Protein AF-0000000084991531 (afdb_homodimer)

Secondary structure (DSSP, 8-state):
-EEEEEEE--HHHHHHHHHHHHTTSEEEETTEEEEE--HHHHHHHHHHHHHHS-TTT-EEEEEEES-GGGEEEEEEE---SS-----/-EEEEEEE--HHHHHHHHHHHHTTSEEEETTEEEEE--HHHHHHHHHHHHHHS-TTT-EEEEEEES-GGGEEEEEEE---SS-----

Organism: Ammonifex degensii (strain DSM 10501 / KC4) (NCBI:txid429009)

pLDDT: mean 91.57, std 14.1, range [33.94, 98.69]

Radius of gyration: 15.72 Å; Cα contacts (8 Å, |Δi|>4): 322; chains: 2; bounding box: 42×42×35 Å

Structure (mmCIF, N/CA/C/O backbone):
data_AF-0000000084991531-model_v1
#
loop_
_entity.id
_entity.type
_entity.pdbx_description
1 polymer 'CRISPR-associated endoribonuclease Cas2'
#
loop_
_atom_site.group_PDB
_atom_site.id
_atom_site.type_symbol
_atom_site.label_atom_id
_atom_site.label_alt_id
_atom_site.label_comp_id
_atom_site.label_asym_id
_atom_site.label_entity_id
_atom_site.label_seq_id
_atom_site.pdbx_PDB_ins_code
_atom_site.Cartn_x
_atom_site.Cartn_y
_atom_site.Cartn_z
_atom_site.occupancy
_atom_site.B_iso_or_equiv
_atom_site.au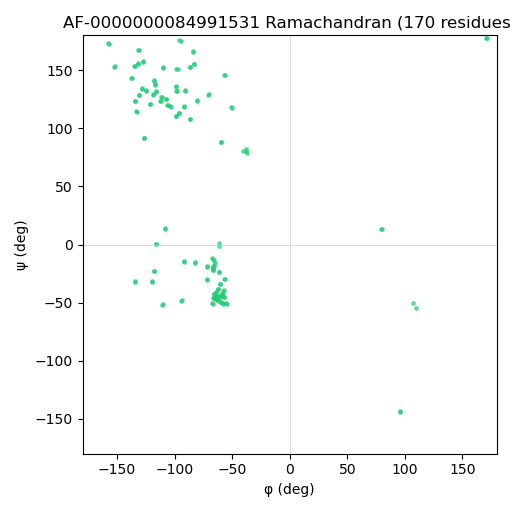th_seq_id
_atom_site.auth_comp_id
_atom_site.auth_asym_id
_atom_site.auth_atom_id
_atom_site.pdbx_PDB_model_num
ATOM 1 N N . MET A 1 1 ? -5.727 15.961 -6.992 1 90.5 1 MET A N 1
ATOM 2 C CA . MET A 1 1 ? -4.918 14.773 -7.246 1 90.5 1 MET A CA 1
ATOM 3 C C . MET A 1 1 ? -5.262 13.656 -6.258 1 90.5 1 MET A C 1
ATOM 5 O O . MET A 1 1 ? -5.598 13.93 -5.105 1 90.5 1 MET A O 1
ATOM 9 N N . TYR A 1 2 ? -5.273 12.477 -6.754 1 93.81 2 TYR A N 1
ATOM 10 C CA . TYR A 1 2 ? -5.531 11.336 -5.883 1 93.81 2 TYR A CA 1
ATOM 11 C C . TYR A 1 2 ? -4.227 10.656 -5.473 1 93.81 2 TYR A C 1
ATOM 13 O O . TYR A 1 2 ? -3.357 10.414 -6.312 1 93.81 2 TYR A O 1
ATOM 21 N N . VAL A 1 3 ? -4.145 10.414 -4.105 1 96.75 3 VAL A N 1
ATOM 22 C CA . VAL A 1 3 ? -2.883 9.914 -3.572 1 96.75 3 VAL A CA 1
ATOM 23 C C . VAL A 1 3 ? -3.129 8.617 -2.801 1 96.75 3 VAL A C 1
ATOM 25 O O . VAL A 1 3 ? -4.094 8.508 -2.041 1 96.75 3 VAL A O 1
ATOM 28 N N . ILE A 1 4 ? -2.326 7.633 -3.084 1 97.06 4 ILE A N 1
ATOM 29 C CA . ILE A 1 4 ? -2.18 6.449 -2.242 1 97.06 4 ILE A CA 1
ATOM 30 C C . ILE A 1 4 ? -0.876 6.539 -1.451 1 97.06 4 ILE A C 1
ATOM 32 O O . ILE A 1 4 ? 0.203 6.656 -2.035 1 97.06 4 ILE A O 1
ATOM 36 N N . LEU A 1 5 ? -0.985 6.559 -0.159 1 98.5 5 LEU A N 1
ATOM 37 C CA . LEU A 1 5 ? 0.17 6.598 0.731 1 98.5 5 LEU A CA 1
ATOM 38 C C . LEU A 1 5 ? 0.383 5.242 1.398 1 98.5 5 LEU A C 1
ATOM 40 O O . LEU A 1 5 ? -0.52 4.719 2.057 1 98.5 5 LEU A O 1
ATOM 44 N N . VAL A 1 6 ? 1.569 4.672 1.148 1 98.38 6 VAL A N 1
ATOM 45 C CA . VAL A 1 6 ? 1.96 3.451 1.848 1 98.38 6 VAL A CA 1
ATOM 46 C C . VAL A 1 6 ? 3.213 3.711 2.682 1 98.38 6 VAL A C 1
ATOM 48 O O . VAL A 1 6 ? 4.109 4.445 2.254 1 98.38 6 VAL A O 1
ATOM 51 N N . TYR A 1 7 ? 3.264 3.127 3.855 1 98.31 7 TYR A N 1
ATOM 52 C CA . TYR A 1 7 ? 4.438 3.41 4.676 1 98.31 7 TYR A CA 1
ATOM 53 C C . TYR A 1 7 ? 4.957 2.143 5.344 1 98.31 7 TYR A C 1
ATOM 55 O O . TYR A 1 7 ? 4.176 1.253 5.691 1 98.31 7 TYR A O 1
ATOM 63 N N . ASP A 1 8 ? 6.242 2.049 5.441 1 97.69 8 ASP A N 1
ATOM 64 C CA . ASP A 1 8 ? 7.031 1.035 6.137 1 97.69 8 ASP A CA 1
ATOM 65 C C . ASP A 1 8 ? 8.008 1.679 7.113 1 97.69 8 ASP A C 1
ATOM 67 O O . ASP A 1 8 ? 9.141 2.008 6.742 1 97.69 8 ASP A O 1
ATOM 71 N N . VAL A 1 9 ? 7.5 1.81 8.344 1 97.88 9 VAL A N 1
ATOM 72 C CA . VAL A 1 9 ? 8.273 2.557 9.328 1 97.88 9 VAL A CA 1
ATOM 73 C C . VAL A 1 9 ? 8.445 1.725 10.594 1 97.88 9 VAL A C 1
ATOM 75 O O . VAL A 1 9 ? 7.688 0.777 10.828 1 97.88 9 VAL A O 1
ATOM 78 N N . ASN A 1 10 ? 9.461 2.037 11.383 1 97.19 10 ASN A N 1
ATOM 79 C CA . ASN A 1 10 ? 9.656 1.368 12.664 1 97.19 10 ASN A CA 1
ATOM 80 C C . ASN A 1 10 ? 8.43 1.507 13.562 1 97.19 10 ASN A C 1
ATOM 82 O O . ASN A 1 10 ? 7.809 2.568 13.609 1 97.19 10 ASN A O 1
ATOM 86 N N . VAL A 1 11 ? 8.195 0.49 14.312 1 96.38 11 VAL A N 1
ATOM 87 C CA . VAL A 1 11 ? 7 0.418 15.148 1 96.38 11 VAL A CA 1
ATOM 88 C C . VAL A 1 11 ? 6.949 1.627 16.078 1 96.38 11 VAL A C 1
ATOM 90 O O . VAL A 1 11 ? 5.871 2.139 16.391 1 96.38 11 VAL A O 1
ATOM 93 N N . ALA A 1 12 ? 8.055 2.135 16.438 1 97.5 12 ALA A N 1
ATOM 94 C CA . ALA A 1 12 ? 8.148 3.248 17.391 1 97.5 12 ALA A CA 1
ATOM 95 C C . ALA A 1 12 ? 7.551 4.52 16.781 1 97.5 12 ALA A C 1
ATOM 97 O O . ALA A 1 12 ? 7.191 5.449 17.516 1 97.5 12 ALA A O 1
ATOM 98 N N . ARG A 1 13 ? 7.434 4.598 15.461 1 98.19 13 ARG A N 1
ATOM 99 C CA . ARG A 1 13 ? 7.012 5.828 14.797 1 98.19 13 ARG A CA 1
ATOM 100 C C . ARG A 1 13 ? 5.68 5.637 14.086 1 98.19 13 ARG A C 1
ATOM 102 O O . ARG A 1 13 ? 5.129 6.586 13.523 1 98.19 13 ARG A O 1
ATOM 109 N N . VAL A 1 14 ? 5.094 4.457 14.156 1 97.44 14 VAL A N 1
ATOM 110 C CA . VAL A 1 14 ? 3.871 4.125 13.438 1 97.44 14 VAL A CA 1
ATOM 111 C C . VAL A 1 14 ? 2.742 5.055 13.875 1 97.44 14 VAL A C 1
ATOM 113 O O . VAL A 1 14 ? 2.057 5.648 13.047 1 97.44 14 VAL A O 1
ATOM 116 N N . ALA A 1 15 ? 2.621 5.148 15.195 1 97.25 15 ALA A N 1
ATOM 117 C CA . ALA A 1 15 ? 1.513 5.934 15.727 1 97.25 15 ALA A CA 1
ATOM 118 C C . ALA A 1 15 ? 1.592 7.383 15.258 1 97.25 15 ALA A C 1
ATOM 120 O O . ALA A 1 15 ? 0.58 7.973 14.875 1 97.25 15 ALA A O 1
ATOM 121 N N . LYS A 1 16 ? 2.693 7.949 15.289 1 97.94 16 LYS A N 1
ATOM 122 C CA . LYS A 1 16 ? 2.896 9.336 14.883 1 97.94 16 LYS A CA 1
ATOM 123 C C . LYS A 1 16 ? 2.639 9.516 13.391 1 97.94 16 LYS A C 1
ATOM 125 O O . LYS A 1 16 ? 1.985 10.477 12.977 1 97.94 16 LYS A O 1
ATOM 130 N N . VAL A 1 17 ? 3.154 8.633 12.578 1 98.38 17 VAL A N 1
ATOM 131 C CA . VAL A 1 17 ? 2.967 8.688 11.133 1 98.38 17 VAL A CA 1
ATOM 132 C C . VAL A 1 17 ? 1.479 8.578 10.805 1 98.38 17 VAL A C 1
ATOM 134 O O . VAL A 1 17 ? 0.96 9.352 9.992 1 98.38 17 VAL A O 1
ATOM 137 N N . LEU A 1 18 ? 0.832 7.664 11.469 1 97.44 18 LEU A N 1
ATOM 138 C CA . LEU A 1 18 ? -0.594 7.469 11.227 1 97.44 18 LEU A CA 1
ATOM 139 C C . LEU A 1 18 ? -1.388 8.711 11.625 1 97.44 18 LEU A C 1
ATOM 141 O O . LEU A 1 18 ? -2.277 9.141 10.891 1 97.44 18 LEU A O 1
ATOM 145 N N . LYS A 1 19 ? -1.046 9.234 12.75 1 97.75 19 LYS A N 1
ATOM 146 C CA . LYS A 1 19 ? -1.722 10.438 13.227 1 97.75 19 LYS A CA 1
ATOM 147 C C . LYS A 1 19 ? -1.601 11.57 12.211 1 97.75 19 LYS A C 1
ATOM 149 O O . LYS A 1 19 ? -2.586 12.242 11.906 1 97.75 19 LYS A O 1
ATOM 154 N N . ILE A 1 20 ? -0.496 11.789 11.688 1 98.56 20 ILE A N 1
ATOM 155 C CA . ILE A 1 20 ? -0.252 12.852 10.719 1 98.56 20 ILE A CA 1
ATOM 156 C C . ILE A 1 20 ? -0.991 12.539 9.414 1 98.56 20 ILE A C 1
ATOM 158 O O . ILE A 1 20 ? -1.699 13.391 8.875 1 98.56 20 ILE A O 1
ATOM 162 N N . ALA A 1 21 ? -0.817 11.367 8.906 1 98.19 21 ALA A N 1
ATOM 163 C CA . ALA A 1 21 ? -1.384 10.984 7.613 1 98.19 21 ALA A CA 1
ATOM 164 C C . ALA A 1 21 ? -2.906 11.07 7.637 1 98.19 21 ALA A C 1
ATOM 166 O O . ALA A 1 21 ? -3.529 11.453 6.641 1 98.19 21 ALA A O 1
ATOM 167 N N . ARG A 1 22 ? -3.484 10.773 8.758 1 97 22 ARG A N 1
ATOM 168 C CA . ARG A 1 22 ? -4.938 10.727 8.883 1 97 22 ARG A CA 1
ATOM 169 C C . ARG A 1 22 ? -5.539 12.125 8.836 1 97 22 ARG A C 1
ATOM 171 O O . ARG A 1 22 ? -6.738 12.289 8.594 1 97 22 ARG A O 1
ATOM 178 N N . LYS A 1 23 ? -4.754 13.07 9.055 1 97.62 23 LYS A N 1
ATOM 179 C CA . LYS A 1 23 ? -5.219 14.445 8.891 1 97.62 23 LYS A CA 1
ATOM 180 C C . LYS A 1 23 ? -5.52 14.758 7.43 1 97.62 23 LYS A C 1
ATOM 182 O O . LYS A 1 23 ? -6.277 15.68 7.129 1 97.62 23 LYS A O 1
ATOM 187 N N . TYR A 1 24 ? -4.953 14.031 6.543 1 98 24 TYR A N 1
ATOM 188 C CA . TYR A 1 24 ? -4.969 14.398 5.129 1 98 24 TYR A CA 1
ATOM 189 C C . TYR A 1 24 ? -5.656 13.328 4.297 1 98 24 T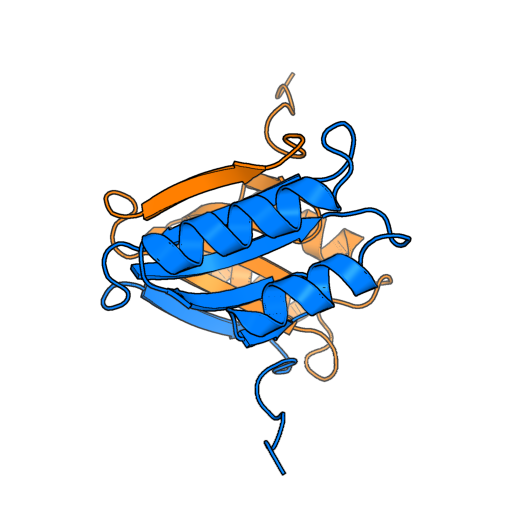YR A C 1
ATOM 191 O O . TYR A 1 24 ? -6.227 13.617 3.242 1 98 24 TYR A O 1
ATOM 199 N N . LEU A 1 25 ? -5.531 12.102 4.727 1 97.56 25 LEU A N 1
ATOM 200 C CA . LEU A 1 25 ? -5.969 10.961 3.938 1 97.56 25 LEU A CA 1
ATOM 201 C C . LEU A 1 25 ? -6.832 10.023 4.773 1 97.56 25 LEU A C 1
ATOM 203 O O . LEU A 1 25 ? -6.875 10.133 6 1 97.56 25 LEU A O 1
ATOM 207 N N . HIS A 1 26 ? -7.469 9.125 4.113 1 96.62 26 HIS A N 1
ATOM 208 C CA . HIS A 1 26 ? -8.32 8.148 4.777 1 96.62 26 HIS A CA 1
ATOM 209 C C . HIS A 1 26 ? -7.598 6.816 4.957 1 96.62 26 HIS A C 1
ATOM 211 O O . HIS A 1 26 ? -6.941 6.336 4.031 1 96.62 26 HIS A O 1
ATOM 217 N N . TRP A 1 27 ? -7.781 6.324 6.125 1 96.12 27 TRP A N 1
ATOM 218 C CA . TRP A 1 27 ? -7.195 5.027 6.453 1 96.12 27 TRP A CA 1
ATOM 219 C C . TRP A 1 27 ? -7.914 3.906 5.711 1 96.12 27 TRP A C 1
ATOM 221 O O . TRP A 1 27 ? -9.148 3.854 5.695 1 96.12 27 TRP A O 1
ATOM 231 N N . VAL A 1 28 ? -7.227 3.037 5.023 1 94.94 28 VAL A N 1
ATOM 232 C CA . VAL A 1 28 ? -7.781 1.938 4.242 1 94.94 28 VAL A CA 1
ATOM 233 C C . VAL A 1 28 ? -7.445 0.607 4.914 1 94.94 28 VAL A C 1
ATOM 235 O O . VAL A 1 28 ? -8.32 -0.246 5.086 1 94.94 28 VAL A O 1
ATOM 238 N N . GLN A 1 29 ? -6.176 0.368 5.238 1 95.75 29 GLN A N 1
ATOM 239 C CA . GLN A 1 29 ? -5.66 -0.791 5.957 1 95.75 29 GLN A CA 1
ATOM 240 C C . GLN A 1 29 ? -4.312 -0.479 6.609 1 95.75 29 GLN A C 1
ATOM 242 O O . GLN A 1 29 ? -3.793 0.629 6.469 1 95.75 29 GLN A O 1
ATOM 247 N N . ASN A 1 30 ? -3.811 -1.382 7.383 1 93 30 ASN A N 1
ATOM 248 C CA . ASN A 1 30 ? -2.549 -1.106 8.062 1 93 30 ASN A CA 1
ATOM 249 C C . ASN A 1 30 ? -1.479 -0.626 7.082 1 93 30 ASN A C 1
ATOM 251 O O . ASN A 1 30 ? -1.202 -1.292 6.086 1 93 30 ASN A O 1
ATOM 255 N N . SER A 1 31 ? -0.997 0.58 7.273 1 95.56 31 SER A N 1
ATOM 256 C CA . SER A 1 31 ? 0.116 1.225 6.582 1 95.56 31 SER A CA 1
ATOM 257 C C . SER A 1 31 ? -0.315 1.766 5.223 1 95.56 31 SER A C 1
ATOM 259 O O . SER A 1 31 ? 0.522 2.004 4.352 1 95.56 31 SER A O 1
ATOM 261 N N . VAL A 1 32 ? -1.595 1.824 4.996 1 97.69 32 VAL A N 1
ATOM 262 C CA . VAL A 1 32 ? -2.08 2.324 3.713 1 97.69 32 VAL A CA 1
ATOM 263 C C . VAL A 1 32 ? -3.158 3.379 3.945 1 97.69 32 VAL A C 1
ATOM 265 O O . VAL A 1 32 ? -4.133 3.135 4.66 1 97.69 32 VAL A O 1
ATOM 268 N N . LEU A 1 33 ? -3.037 4.547 3.338 1 97.94 33 LEU A N 1
ATOM 269 C CA . LEU A 1 33 ? -4.039 5.605 3.314 1 97.94 33 LEU A CA 1
ATOM 270 C C . LEU A 1 33 ? -4.258 6.121 1.896 1 97.94 33 LEU A C 1
ATOM 272 O O . LEU A 1 33 ? -3.383 5.973 1.038 1 97.94 33 LEU A O 1
ATOM 276 N N . GLU A 1 34 ? -5.406 6.664 1.679 1 97 34 GLU A N 1
ATOM 277 C CA . GLU A 1 34 ? -5.648 7.215 0.349 1 97 34 GLU A CA 1
ATOM 278 C C . GLU A 1 34 ? -6.652 8.367 0.402 1 97 34 GLU A C 1
ATOM 280 O O . GLU A 1 34 ? -7.418 8.484 1.363 1 97 34 GLU A O 1
ATOM 285 N N . GLY A 1 35 ? -6.531 9.25 -0.577 1 95.38 35 GLY A N 1
ATOM 286 C CA . GLY A 1 35 ? -7.496 10.336 -0.651 1 95.38 35 GLY A CA 1
ATOM 287 C C . GLY A 1 35 ? -7.121 11.398 -1.666 1 95.38 35 GLY A C 1
ATOM 288 O O . GLY A 1 35 ? -6.121 11.266 -2.371 1 95.38 35 GLY A O 1
ATOM 289 N N . GLU A 1 36 ? -7.988 12.352 -1.776 1 95.25 36 GLU A N 1
ATOM 290 C CA . GLU A 1 36 ? -7.777 13.492 -2.66 1 95.25 36 GLU A CA 1
ATOM 291 C C . GLU A 1 36 ? -7.078 14.633 -1.928 1 95.25 36 GLU A C 1
ATOM 293 O O . GLU A 1 36 ? -7.449 14.977 -0.805 1 95.25 36 GLU A O 1
ATOM 298 N N . LEU A 1 37 ? -6.07 15.141 -2.568 1 96.12 37 LEU A N 1
ATOM 299 C CA . LEU A 1 37 ? -5.324 16.266 -2.02 1 96.12 37 LEU A CA 1
ATOM 300 C C . LEU A 1 37 ? -5.074 17.328 -3.09 1 96.12 37 LEU A C 1
ATOM 302 O O . LEU A 1 37 ? -5.012 17.016 -4.277 1 96.12 37 LEU A O 1
ATOM 306 N N . THR A 1 38 ? -4.922 18.547 -2.621 1 96.31 38 THR A N 1
ATOM 307 C CA . THR A 1 38 ? -4.336 19.578 -3.473 1 96.31 38 THR A CA 1
ATOM 308 C C . THR A 1 38 ? -2.812 19.516 -3.434 1 96.31 38 THR A C 1
ATOM 310 O O . THR A 1 38 ? -2.238 18.828 -2.586 1 96.31 38 THR A O 1
ATOM 313 N N . GLU A 1 39 ? -2.182 20.203 -4.387 1 95.56 39 GLU A N 1
ATOM 314 C CA . GLU A 1 39 ? -0.724 20.266 -4.371 1 95.56 39 GLU A CA 1
ATOM 315 C C . GLU A 1 39 ? -0.208 20.844 -3.061 1 95.56 39 GLU A C 1
ATOM 317 O O . GLU A 1 39 ? 0.785 20.375 -2.508 1 95.56 39 GLU A O 1
ATOM 322 N N . ALA A 1 40 ? -0.868 21.812 -2.568 1 97.44 40 ALA A N 1
ATOM 323 C CA . ALA A 1 40 ? -0.462 22.484 -1.338 1 97.44 40 ALA A CA 1
ATOM 324 C C . ALA A 1 40 ? -0.552 21.547 -0.14 1 97.44 40 ALA A C 1
ATOM 326 O O . ALA A 1 40 ? 0.393 21.438 0.645 1 97.44 40 ALA A O 1
ATOM 327 N N . THR A 1 41 ? -1.616 20.828 -0.005 1 97.69 41 THR A N 1
ATOM 328 C CA . THR A 1 41 ? -1.795 19.938 1.13 1 97.69 41 THR A CA 1
ATOM 329 C C . THR A 1 41 ? -0.875 18.719 1.01 1 97.69 41 THR A C 1
ATOM 331 O O . THR A 1 41 ? -0.412 18.188 2.018 1 97.69 41 THR A O 1
ATOM 334 N N . PHE A 1 42 ? -0.608 18.375 -0.197 1 97.75 42 PHE A N 1
ATOM 335 C CA . PHE A 1 42 ? 0.325 17.281 -0.425 1 97.75 42 PHE A CA 1
ATOM 336 C C . PHE A 1 42 ? 1.726 17.656 0.047 1 97.75 42 PHE A C 1
ATOM 338 O O . PHE A 1 42 ? 2.391 16.875 0.719 1 97.75 42 PHE A O 1
ATOM 345 N N . ARG A 1 43 ? 2.094 18.844 -0.253 1 97.75 43 ARG A N 1
ATOM 346 C CA . ARG A 1 43 ? 3.395 19.328 0.194 1 97.75 43 ARG A CA 1
ATOM 347 C C . ARG A 1 43 ? 3.461 19.391 1.717 1 97.75 43 ARG A C 1
ATOM 349 O O . ARG A 1 43 ? 4.477 19.031 2.314 1 97.75 43 ARG A O 1
ATOM 356 N N . LYS A 1 44 ? 2.461 19.812 2.303 1 98.44 44 LYS A N 1
ATOM 357 C CA . LYS A 1 44 ? 2.395 19.891 3.758 1 98.44 44 LYS A CA 1
ATOM 358 C C . LYS A 1 44 ? 2.494 18.516 4.398 1 98.44 44 LYS A C 1
ATOM 360 O O . LYS A 1 44 ? 3.234 18.328 5.367 1 98.44 44 LYS A O 1
ATOM 365 N N . LEU A 1 45 ? 1.734 17.594 3.865 1 98.62 45 LEU A N 1
ATOM 366 C CA . LEU A 1 45 ? 1.784 16.219 4.336 1 98.62 45 LEU A CA 1
ATOM 367 C C . LEU A 1 45 ? 3.209 15.672 4.277 1 98.62 45 LEU A C 1
ATOM 369 O O . LEU A 1 45 ? 3.717 15.148 5.27 1 98.62 45 LEU A O 1
ATOM 373 N N . LYS A 1 46 ? 3.822 15.836 3.141 1 98.31 46 LYS A N 1
ATOM 374 C CA . LYS A 1 46 ? 5.188 15.352 2.969 1 98.31 46 LYS A CA 1
ATOM 375 C C . LYS A 1 46 ? 6.129 16 3.982 1 98.31 46 LYS A C 1
ATOM 377 O O . LYS A 1 46 ? 6.988 15.32 4.559 1 98.31 46 LYS A O 1
ATOM 382 N N . HIS A 1 47 ? 5.926 17.266 4.152 1 98.38 47 HIS A N 1
ATOM 383 C CA . HIS A 1 47 ? 6.762 18.016 5.09 1 98.38 47 HIS A CA 1
ATOM 384 C C . HIS A 1 47 ? 6.582 17.5 6.516 1 98.38 47 HIS A C 1
ATOM 386 O O . HIS A 1 47 ? 7.566 17.234 7.207 1 98.38 47 HIS A O 1
ATOM 392 N N . GLU A 1 48 ? 5.434 17.344 6.906 1 98.62 48 GLU A N 1
ATOM 393 C CA . GLU A 1 48 ? 5.148 16.875 8.266 1 98.62 48 GLU A CA 1
ATOM 394 C C . GLU A 1 48 ? 5.684 15.461 8.484 1 98.62 48 GLU A C 1
ATOM 396 O O . GLU A 1 48 ? 6.293 15.18 9.523 1 98.62 48 GLU A O 1
ATOM 401 N N . LEU A 1 49 ? 5.461 14.578 7.551 1 98.69 49 LEU A N 1
ATOM 402 C CA . LEU A 1 49 ? 5.973 13.211 7.668 1 98.69 49 LEU A CA 1
ATOM 403 C C . LEU A 1 49 ? 7.496 13.211 7.711 1 98.69 49 LEU A C 1
ATOM 405 O O . LEU A 1 49 ? 8.102 12.422 8.445 1 98.69 49 LEU A O 1
ATOM 409 N N . GLY A 1 50 ? 8.07 14.07 6.949 1 98.06 50 GLY A N 1
ATOM 410 C CA . GLY A 1 50 ? 9.523 14.172 6.902 1 98.06 50 GLY A CA 1
ATOM 411 C C . GLY A 1 50 ? 10.133 14.539 8.242 1 98.06 50 GLY A C 1
ATOM 412 O O . GLY A 1 50 ? 11.297 14.227 8.5 1 98.06 50 GLY A O 1
ATOM 413 N N . GLN A 1 51 ? 9.383 15.148 9.07 1 97.88 51 GLN A N 1
ATOM 414 C CA . GLN A 1 51 ? 9.867 15.594 10.367 1 97.88 51 GLN A CA 1
ATOM 415 C C . GLN A 1 51 ? 9.844 14.461 11.391 1 97.88 51 GLN A C 1
ATOM 417 O O . GLN A 1 51 ? 10.5 14.539 12.43 1 97.88 51 GLN A O 1
ATOM 422 N N . VAL A 1 52 ? 9.156 13.406 11.094 1 98.12 52 VAL A N 1
ATOM 423 C CA . VAL A 1 52 ? 8.938 12.43 12.148 1 98.12 52 VAL A CA 1
ATOM 424 C C . VAL A 1 52 ? 9.57 11.094 11.758 1 98.12 52 VAL A C 1
ATOM 426 O O . VAL A 1 52 ? 9.867 10.266 12.617 1 98.12 52 VAL A O 1
ATOM 429 N N . ILE A 1 53 ? 9.781 10.852 10.461 1 98.25 53 ILE A N 1
ATOM 430 C CA . ILE A 1 53 ? 10.32 9.555 10.047 1 98.25 53 ILE A CA 1
ATOM 431 C C . ILE A 1 53 ? 11.844 9.578 10.18 1 98.25 53 ILE A C 1
ATOM 433 O O . ILE A 1 53 ? 12.461 10.648 10.203 1 98.25 53 ILE A O 1
ATOM 437 N N . ASP A 1 54 ? 12.469 8.422 10.344 1 98.31 54 ASP A N 1
ATOM 438 C CA . ASP A 1 54 ? 13.914 8.25 10.188 1 98.31 54 ASP A CA 1
ATOM 439 C C . ASP A 1 54 ? 14.281 7.965 8.734 1 98.31 54 ASP A C 1
ATOM 441 O O . ASP A 1 54 ? 14.07 6.855 8.242 1 98.31 54 ASP A O 1
ATOM 445 N N . VAL A 1 55 ? 14.867 8.922 8.102 1 95.88 55 VAL A N 1
ATOM 446 C CA . VAL A 1 55 ? 15.109 8.875 6.66 1 95.88 55 VAL A CA 1
ATOM 447 C C . VAL A 1 55 ? 16.109 7.766 6.336 1 95.88 55 VAL A C 1
ATOM 449 O O . VAL A 1 55 ? 16.25 7.359 5.18 1 95.88 55 VAL A O 1
ATOM 452 N N . LYS A 1 56 ? 16.781 7.219 7.324 1 96.38 56 LYS A N 1
ATOM 453 C CA . LYS A 1 56 ? 17.797 6.191 7.098 1 96.38 56 LYS A CA 1
ATOM 454 C C . LYS A 1 56 ? 17.188 4.793 7.18 1 96.38 56 LYS A C 1
ATOM 456 O O . LYS A 1 56 ? 17.828 3.816 6.766 1 96.38 56 LYS A O 1
ATOM 461 N N . GLU A 1 57 ? 16.016 4.703 7.699 1 97.06 57 GLU A N 1
ATOM 462 C CA . GLU A 1 57 ? 15.484 3.355 7.879 1 97.06 57 GLU A CA 1
ATOM 463 C C . GLU A 1 57 ? 14.039 3.271 7.402 1 97.06 57 GLU A C 1
ATOM 465 O O . GLU A 1 57 ? 13.586 2.211 6.969 1 97.06 57 GLU A O 1
ATOM 470 N N . ASP A 1 58 ? 13.305 4.336 7.543 1 98.19 58 ASP A N 1
ATOM 471 C CA . ASP A 1 58 ? 11.875 4.352 7.238 1 98.19 58 ASP A CA 1
ATOM 472 C C . ASP A 1 58 ? 11.633 4.645 5.762 1 98.19 58 ASP A C 1
ATOM 474 O O . ASP A 1 58 ? 12.461 5.277 5.102 1 98.19 58 ASP A O 1
ATOM 478 N N . SER A 1 59 ? 10.523 4.168 5.246 1 98 59 SER A N 1
ATOM 479 C CA . SER A 1 59 ? 10.133 4.391 3.857 1 98 59 SER A CA 1
ATOM 480 C C . SER A 1 59 ? 8.664 4.793 3.75 1 98 59 SER A C 1
ATOM 482 O O . SER A 1 59 ? 7.793 4.121 4.301 1 98 59 SER A O 1
ATOM 484 N N . VAL A 1 60 ? 8.406 5.91 3.162 1 98.5 60 VAL A N 1
ATOM 485 C CA . VAL A 1 60 ? 7.062 6.367 2.824 1 98.5 60 VAL A CA 1
ATOM 486 C C . VAL A 1 60 ? 6.957 6.594 1.318 1 98.5 60 VAL A C 1
ATOM 488 O O . VAL A 1 60 ? 7.688 7.41 0.755 1 98.5 60 VAL A O 1
ATOM 491 N N . LEU A 1 61 ? 6.031 5.879 0.721 1 97.94 61 LEU A N 1
ATOM 492 C CA . LEU A 1 61 ? 5.863 5.93 -0.727 1 97.94 61 LEU A CA 1
ATOM 493 C C . LEU A 1 61 ? 4.5 6.496 -1.097 1 97.94 61 LEU A C 1
ATOM 495 O O . LEU A 1 61 ? 3.484 6.121 -0.507 1 97.94 61 LEU A O 1
ATOM 499 N N . PHE A 1 62 ? 4.512 7.469 -2.035 1 98 62 PHE A N 1
ATOM 500 C CA . PHE A 1 62 ? 3.293 8.086 -2.547 1 98 62 PHE A CA 1
ATOM 501 C C . PHE A 1 62 ? 3.07 7.715 -4.008 1 98 62 PHE A C 1
ATOM 503 O O . PHE A 1 62 ? 3.959 7.898 -4.84 1 98 62 PHE A O 1
ATOM 510 N N . TYR A 1 63 ? 1.936 7.148 -4.277 1 96 63 TYR A N 1
ATOM 511 C CA . TYR A 1 63 ? 1.443 7.051 -5.648 1 96 63 TYR A CA 1
ATOM 512 C C . TYR A 1 63 ? 0.478 8.188 -5.961 1 96 63 TYR A C 1
ATOM 514 O O . TYR A 1 63 ? -0.585 8.297 -5.344 1 96 63 TYR A O 1
ATOM 522 N N . VAL A 1 64 ? 0.87 9.031 -6.82 1 94.94 64 VAL A N 1
ATOM 523 C CA . VAL A 1 64 ? 0.021 10.141 -7.242 1 94.94 64 VAL A CA 1
ATOM 524 C C . VAL A 1 64 ? -0.651 9.797 -8.57 1 94.94 64 VAL A C 1
ATOM 526 O O . VAL A 1 64 ? 0.008 9.742 -9.609 1 94.94 64 VAL A O 1
ATOM 529 N N . LEU A 1 65 ? -1.938 9.617 -8.43 1 89.38 65 LEU A N 1
ATOM 530 C CA . LEU A 1 65 ? -2.701 9.188 -9.594 1 89.38 65 LEU A CA 1
ATOM 531 C C . LEU A 1 65 ? -3.26 10.383 -10.352 1 89.38 65 LEU A C 1
ATOM 533 O O . LEU A 1 65 ? -3.805 11.312 -9.742 1 89.38 65 LEU A O 1
ATOM 537 N N . GLY A 1 66 ? -2.904 10.609 -11.602 1 76 66 GLY A N 1
ATOM 538 C CA . GLY A 1 66 ? -3.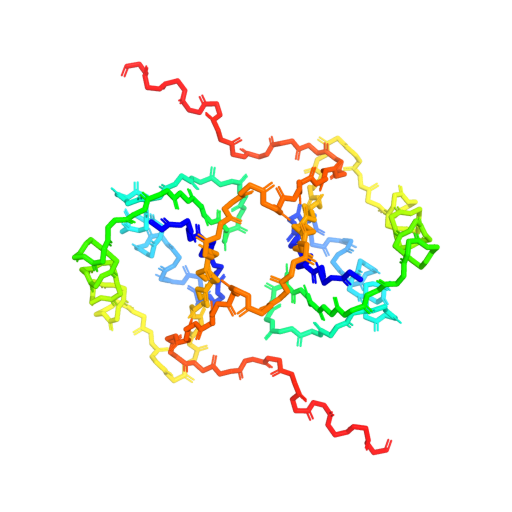398 11.727 -12.391 1 76 66 GLY A CA 1
ATOM 539 C C . GLY A 1 66 ? -4.91 11.75 -12.516 1 76 66 GLY A C 1
ATOM 540 O O . GLY A 1 66 ? -5.52 12.82 -12.516 1 76 66 GLY A O 1
ATOM 541 N N . ASN A 1 67 ? -5.473 10.633 -12.898 1 72.25 67 ASN A N 1
ATOM 542 C CA . ASN A 1 67 ? -6.922 10.5 -12.977 1 72.25 67 ASN A CA 1
ATOM 543 C C . ASN A 1 67 ? -7.402 9.203 -12.328 1 72.25 67 ASN A C 1
ATOM 545 O O . ASN A 1 67 ? -7.027 8.109 -12.766 1 72.25 67 ASN A O 1
ATOM 549 N N . GLN A 1 68 ? -8.125 9.445 -11.289 1 68.75 68 GLN A N 1
ATOM 550 C CA . GLN A 1 68 ? -8.656 8.297 -10.562 1 68.75 68 GLN A CA 1
ATOM 551 C C . GLN A 1 68 ? -9.656 7.516 -11.406 1 68.75 68 GLN A C 1
ATOM 553 O O . GLN A 1 68 ? -9.914 6.34 -11.141 1 68.75 68 GLN A O 1
ATOM 558 N N . ARG A 1 69 ? -10.031 8.203 -12.445 1 70.38 69 ARG A N 1
ATOM 559 C CA . ARG A 1 69 ? -11.102 7.605 -13.242 1 70.38 69 ARG A CA 1
ATOM 560 C C . ARG A 1 69 ? -10.625 6.32 -13.914 1 70.38 69 ARG A C 1
ATOM 562 O O . ARG A 1 69 ? -11.438 5.434 -14.203 1 70.38 69 ARG A O 1
ATOM 569 N N . TYR A 1 70 ? -9.328 6.211 -13.977 1 73.31 70 TYR A N 1
ATOM 570 C CA . TYR A 1 70 ? -8.852 5.047 -14.719 1 73.31 70 TYR A CA 1
ATOM 571 C C . TYR A 1 70 ? -8.258 4.008 -13.773 1 73.31 70 TYR A C 1
ATOM 573 O O . TYR A 1 70 ? -7.578 3.078 -14.219 1 73.31 70 TYR A O 1
ATOM 581 N N . THR A 1 71 ? -8.539 4.211 -12.5 1 86.56 71 THR A N 1
ATOM 582 C CA . THR A 1 71 ? -8.039 3.26 -11.508 1 86.56 71 THR A CA 1
ATOM 583 C C . THR A 1 71 ? -9.188 2.461 -10.906 1 86.56 71 THR A C 1
ATOM 585 O O . THR A 1 71 ? -10.211 3.027 -10.523 1 86.56 71 THR A O 1
ATOM 588 N N . THR A 1 72 ? -9.055 1.146 -10.945 1 91.25 72 THR A N 1
ATOM 589 C CA . THR A 1 72 ? -10.023 0.281 -10.281 1 91.25 72 THR A CA 1
ATOM 590 C C . THR A 1 72 ? -9.406 -0.397 -9.062 1 91.25 72 THR A C 1
ATOM 592 O O . THR A 1 72 ? -8.195 -0.623 -9.023 1 91.25 72 THR A O 1
ATOM 595 N N . ARG A 1 73 ? -10.328 -0.7 -8.094 1 93.94 73 ARG A N 1
ATOM 596 C CA . ARG A 1 73 ? -9.906 -1.39 -6.879 1 93.94 73 ARG A CA 1
ATOM 597 C C . ARG A 1 73 ? -10.57 -2.76 -6.77 1 93.94 73 ARG A C 1
ATOM 599 O O . ARG A 1 73 ? -11.758 -2.906 -7.059 1 93.94 73 ARG A O 1
ATOM 606 N N . GLU A 1 74 ? -9.75 -3.688 -6.367 1 96.12 74 GLU A N 1
ATOM 607 C CA . GLU A 1 74 ? -10.273 -5.016 -6.059 1 96.12 74 GLU A CA 1
ATOM 608 C C . GLU A 1 74 ? -9.812 -5.477 -4.676 1 96.12 74 GLU A C 1
ATOM 610 O O . GLU A 1 74 ? -8.641 -5.352 -4.328 1 96.12 74 GLU A O 1
ATOM 615 N N . LEU A 1 75 ? -10.773 -6.027 -3.922 1 96.75 75 LEU A N 1
ATOM 616 C CA . LEU A 1 75 ? -10.484 -6.438 -2.551 1 96.75 75 LEU A CA 1
ATOM 617 C C . LEU A 1 75 ? -10.703 -7.938 -2.377 1 96.75 75 LEU A C 1
ATOM 619 O O . LEU A 1 75 ? -11.711 -8.477 -2.826 1 96.75 75 LEU A O 1
ATOM 623 N N . LEU A 1 76 ? -9.719 -8.555 -1.839 1 97.25 76 LEU A N 1
ATOM 624 C CA . LEU A 1 76 ? -9.859 -9.906 -1.311 1 97.25 76 LEU A CA 1
ATOM 625 C C . LEU A 1 76 ? -9.852 -9.898 0.214 1 97.25 76 LEU A C 1
ATOM 627 O O . LEU A 1 76 ? -8.953 -9.328 0.829 1 97.25 76 LEU A O 1
ATOM 631 N N . GLY A 1 77 ? -10.906 -10.477 0.814 1 97.06 77 GLY A N 1
ATOM 632 C CA . GLY A 1 77 ? -10.953 -10.531 2.266 1 97.06 77 GLY A CA 1
ATOM 633 C C . GLY A 1 77 ? -11.758 -9.398 2.877 1 97.06 77 GLY A C 1
ATOM 634 O O . GLY A 1 77 ? -12.812 -9.023 2.357 1 97.06 77 GLY A O 1
ATOM 635 N N . VAL A 1 78 ? -11.32 -8.898 4.004 1 95.81 78 VAL A N 1
ATOM 636 C CA . VAL A 1 78 ? -12.141 -7.965 4.766 1 95.81 78 VAL A CA 1
ATOM 637 C C . VAL A 1 78 ? -11.695 -6.535 4.469 1 95.81 78 VAL A C 1
ATOM 639 O O . VAL A 1 78 ? -10.523 -6.285 4.184 1 95.81 78 VAL A O 1
ATOM 642 N N . LYS A 1 79 ? -12.664 -5.578 4.57 1 93.69 79 LYS A N 1
ATOM 643 C CA . LYS A 1 79 ? -12.359 -4.148 4.562 1 93.69 79 LYS A CA 1
ATOM 644 C C . LYS A 1 79 ? -11.898 -3.68 5.938 1 93.69 79 LYS A C 1
ATOM 646 O O . LYS A 1 79 ? -12.609 -3.844 6.93 1 93.69 79 LYS A O 1
ATOM 651 N N . LYS A 1 80 ? -10.742 -3.104 5.977 1 90.62 80 LYS A N 1
ATOM 652 C CA . LYS A 1 80 ? -10.18 -2.729 7.273 1 90.62 80 LYS A CA 1
ATOM 653 C C . LYS A 1 80 ? -10.523 -1.283 7.625 1 90.62 80 LYS A C 1
ATOM 655 O O . LYS A 1 80 ? -10.805 -0.971 8.781 1 90.62 80 LYS A O 1
ATOM 660 N N . GLY A 1 81 ? -10.289 -0.455 6.645 1 81.38 81 GLY A N 1
ATOM 661 C CA . GLY A 1 81 ? -10.516 0.962 6.875 1 81.38 81 GLY A CA 1
ATOM 662 C C . GLY A 1 81 ? -11.891 1.422 6.426 1 81.38 81 GLY A C 1
ATOM 663 O O . GLY A 1 81 ? -12.602 0.689 5.734 1 81.38 81 GLY A O 1
ATOM 664 N N . GLY A 1 82 ? -12.312 2.777 6.688 1 67.12 82 GLY A N 1
ATOM 665 C CA . GLY A 1 82 ? -13.508 3.451 6.203 1 67.12 82 GLY A CA 1
ATOM 666 C C . GLY A 1 82 ? -14.555 3.656 7.277 1 67.12 82 GLY A C 1
ATOM 667 O O . GLY A 1 82 ? -15.344 4.605 7.211 1 67.12 82 GLY A O 1
ATOM 668 N N . GLU A 1 83 ? -14.969 2.492 8.125 1 52.62 83 GLU A N 1
ATOM 669 C CA . GLU A 1 83 ? -16.156 2.674 8.953 1 52.62 83 GLU A CA 1
ATOM 670 C C . GLU A 1 83 ? -15.961 3.807 9.961 1 52.62 83 GLU A C 1
ATOM 672 O O . GLU A 1 83 ? -16.734 3.949 10.906 1 52.62 83 GLU A O 1
ATOM 677 N N . GLU A 1 84 ? -14.945 4.422 9.977 1 45.16 84 GLU A N 1
ATOM 678 C CA . GLU A 1 84 ? -15.016 5.355 11.094 1 45.16 84 GLU A CA 1
ATOM 679 C C . GLU A 1 84 ? -16.203 6.309 10.945 1 45.16 84 GLU A C 1
ATOM 681 O O . GLU A 1 84 ? -16.328 6.984 9.922 1 45.16 84 GLU A O 1
ATOM 686 N N . TRP A 1 85 ? -17.312 5.867 11.461 1 42.28 85 TRP A N 1
ATOM 687 C CA . TRP A 1 85 ? -18.453 6.734 11.781 1 42.28 85 TRP A CA 1
ATOM 688 C C . TRP A 1 85 ? -17.969 8.039 12.398 1 42.28 85 TRP A C 1
ATOM 690 O O . TRP A 1 85 ? -17.219 8.039 13.375 1 42.28 85 TRP A O 1
ATOM 700 N N . ILE A 1 86 ? -17.5 9.047 11.648 1 37.94 86 ILE A N 1
ATOM 701 C CA . ILE A 1 86 ? -17.547 10.336 12.328 1 37.94 86 ILE A CA 1
ATOM 702 C C . ILE A 1 86 ? -18.812 10.422 13.188 1 37.94 86 ILE A C 1
ATOM 704 O O . ILE A 1 86 ? -19.922 10.438 12.664 1 37.94 86 ILE A O 1
ATOM 708 N N . TRP A 1 87 ? -18.891 9.844 14.344 1 34.34 87 TRP A N 1
ATOM 709 C CA . TRP A 1 87 ? -19.812 10.406 15.32 1 34.34 87 TRP A CA 1
ATOM 710 C C . TRP A 1 87 ? -19.438 11.844 15.664 1 34.34 87 TRP A C 1
ATOM 712 O O . TRP A 1 87 ? -18.25 12.18 15.742 1 34.34 87 TRP A O 1
ATOM 722 N N . MET B 1 1 ? -1.763 -4.238 -17.891 1 90.44 1 MET B N 1
ATOM 723 C CA . MET B 1 1 ? -2.291 -3.455 -16.781 1 90.44 1 MET B CA 1
ATOM 724 C C . MET B 1 1 ? -1.269 -3.348 -15.656 1 90.44 1 MET B C 1
ATOM 726 O O . MET B 1 1 ? -0.487 -4.273 -15.43 1 90.44 1 MET B O 1
ATOM 730 N N . TYR B 1 2 ? -1.218 -2.213 -15.062 1 93.75 2 TYR B N 1
ATOM 731 C CA . TYR B 1 2 ? -0.319 -2.027 -13.93 1 93.75 2 TYR B CA 1
ATOM 732 C C . TYR B 1 2 ? -1.067 -2.178 -12.609 1 93.75 2 TYR B C 1
ATOM 734 O O . TYR B 1 2 ? -2.15 -1.615 -12.438 1 93.75 2 TYR B O 1
ATOM 742 N N . VAL B 1 3 ? -0.416 -3.008 -11.711 1 96.75 3 VAL B N 1
ATOM 743 C CA . VAL B 1 3 ? -1.108 -3.348 -10.469 1 96.75 3 VAL B CA 1
ATOM 744 C C . VAL B 1 3 ? -0.23 -2.992 -9.273 1 96.75 3 VAL B C 1
ATOM 746 O O . VAL B 1 3 ? 0.976 -3.248 -9.281 1 96.75 3 VAL B O 1
ATOM 749 N N . ILE B 1 4 ? -0.82 -2.334 -8.312 1 97 4 ILE B N 1
ATOM 750 C CA . ILE B 1 4 ? -0.263 -2.193 -6.977 1 97 4 ILE B CA 1
ATOM 751 C C . ILE B 1 4 ? -1.001 -3.117 -6.008 1 97 4 ILE B C 1
ATOM 753 O O . ILE B 1 4 ? -2.223 -3.027 -5.867 1 97 4 ILE B O 1
ATOM 757 N N . LEU B 1 5 ? -0.284 -4.02 -5.422 1 98.5 5 LEU B N 1
ATOM 758 C CA . LEU B 1 5 ? -0.837 -4.949 -4.441 1 98.5 5 LEU B CA 1
ATOM 759 C C . LEU B 1 5 ? -0.384 -4.582 -3.031 1 98.5 5 LEU B C 1
ATOM 761 O O . LEU B 1 5 ? 0.817 -4.5 -2.762 1 98.5 5 LEU B O 1
ATOM 765 N N . VAL B 1 6 ? -1.379 -4.293 -2.178 1 98.44 6 VAL B N 1
ATOM 766 C CA . VAL B 1 6 ? -1.091 -4.074 -0.765 1 98.44 6 VAL B CA 1
ATOM 767 C C . VAL B 1 6 ? -1.804 -5.129 0.078 1 98.44 6 VAL B C 1
ATOM 769 O O . VAL B 1 6 ? -2.943 -5.5 -0.216 1 98.44 6 VAL B O 1
ATOM 772 N N . TYR B 1 7 ? -1.142 -5.605 1.106 1 98.25 7 TYR B N 1
ATOM 773 C CA . TYR B 1 7 ? -1.796 -6.652 1.886 1 98.25 7 TYR B CA 1
ATOM 774 C C . TYR B 1 7 ? -1.622 -6.41 3.379 1 98.25 7 TYR B C 1
ATOM 776 O O . TYR B 1 7 ? -0.59 -5.895 3.814 1 98.25 7 TYR B O 1
ATOM 784 N N . ASP B 1 8 ? -2.635 -6.719 4.125 1 97.75 8 ASP B N 1
ATOM 785 C CA . ASP B 1 8 ? -2.729 -6.73 5.582 1 97.75 8 ASP B CA 1
ATOM 786 C C . ASP B 1 8 ? -3.232 -8.078 6.09 1 97.75 8 ASP B C 1
ATOM 788 O O . ASP B 1 8 ? -4.441 -8.289 6.215 1 97.75 8 ASP B O 1
ATOM 792 N N . VAL B 1 9 ? -2.246 -8.93 6.359 1 97.88 9 VAL B N 1
ATOM 793 C CA . VAL B 1 9 ? -2.596 -10.305 6.695 1 97.88 9 VAL B CA 1
ATOM 794 C C . VAL B 1 9 ? -1.927 -10.703 8.008 1 97.88 9 VAL B C 1
ATOM 796 O O . VAL B 1 9 ? -0.959 -10.07 8.438 1 97.88 9 VAL B O 1
ATOM 799 N N . ASN B 1 10 ? -2.473 -11.695 8.68 1 97.19 10 ASN B N 1
ATOM 800 C CA . ASN B 1 10 ? -1.862 -12.219 9.898 1 97.19 10 ASN B CA 1
ATOM 801 C C . ASN B 1 10 ? -0.427 -12.672 9.656 1 97.19 10 ASN B C 1
ATOM 803 O O . ASN B 1 10 ? -0.125 -13.266 8.625 1 97.19 10 ASN B O 1
ATOM 807 N N . VAL B 1 11 ? 0.371 -12.492 10.641 1 96.38 11 VAL B N 1
ATOM 808 C CA . VAL B 1 11 ? 1.8 -12.773 10.539 1 96.38 11 VAL B CA 1
ATOM 809 C C . VAL B 1 11 ? 2.012 -14.227 10.117 1 96.38 11 VAL B C 1
ATOM 811 O O . VAL B 1 11 ? 2.953 -14.539 9.383 1 96.38 11 VAL B O 1
ATOM 814 N N . ALA B 1 12 ? 1.132 -15.078 10.469 1 97.5 12 ALA B N 1
ATOM 815 C CA . ALA B 1 12 ? 1.254 -16.5 10.195 1 97.5 12 ALA B CA 1
ATOM 816 C C . ALA B 1 12 ? 1.174 -16.781 8.695 1 97.5 12 ALA B C 1
ATOM 818 O O . ALA B 1 12 ? 1.613 -17.844 8.227 1 97.5 12 ALA B O 1
ATOM 819 N N . ARG B 1 13 ? 0.619 -15.852 7.918 1 98.19 13 ARG B N 1
ATOM 820 C CA . ARG B 1 13 ? 0.373 -16.094 6.5 1 98.19 13 ARG B CA 1
ATOM 821 C C . ARG B 1 13 ? 1.198 -15.156 5.633 1 98.19 13 ARG B C 1
ATOM 823 O O . ARG B 1 13 ? 1.172 -15.25 4.402 1 98.19 13 ARG B O 1
ATOM 830 N N . VAL B 1 14 ? 1.988 -14.297 6.223 1 97.44 14 VAL B N 1
ATOM 831 C CA . VAL B 1 14 ? 2.752 -13.281 5.504 1 97.44 14 VAL B CA 1
ATOM 832 C C . VAL B 1 14 ? 3.703 -13.953 4.516 1 97.44 14 VAL B C 1
ATOM 834 O O . VAL B 1 14 ? 3.738 -13.594 3.338 1 97.44 14 VAL B O 1
ATOM 837 N N . ALA B 1 15 ? 4.43 -14.922 5.051 1 97.25 15 ALA B N 1
ATOM 838 C CA . ALA B 1 15 ? 5.441 -15.57 4.219 1 97.25 15 ALA B CA 1
ATOM 839 C C . ALA B 1 15 ? 4.816 -16.203 2.982 1 97.25 15 ALA B C 1
ATOM 841 O O . ALA B 1 15 ? 5.344 -16.094 1.877 1 97.25 15 ALA B O 1
ATOM 842 N N . LYS B 1 16 ? 3.756 -16.844 3.123 1 97.94 16 LYS B N 1
ATOM 843 C CA . LYS B 1 16 ? 3.066 -17.516 2.025 1 97.94 16 LYS B CA 1
ATOM 844 C C . LYS B 1 16 ? 2.52 -16.5 1.021 1 97.94 16 LYS B C 1
ATOM 846 O O . LYS B 1 16 ? 2.648 -16.688 -0.19 1 97.94 16 LYS B O 1
ATOM 851 N N . VAL B 1 17 ? 1.905 -15.477 1.499 1 98.38 17 VAL B N 1
ATOM 852 C CA . VAL B 1 17 ? 1.353 -14.438 0.643 1 98.38 17 VAL B CA 1
ATOM 853 C C . VAL B 1 17 ? 2.471 -13.789 -0.168 1 98.38 17 VAL B C 1
ATOM 855 O O . VAL B 1 17 ? 2.34 -13.602 -1.38 1 98.38 17 VAL B O 1
ATOM 858 N N . LEU B 1 18 ? 3.545 -13.5 0.512 1 97.44 18 LEU B N 1
ATOM 859 C CA . LEU B 1 18 ? 4.68 -12.867 -0.156 1 97.44 18 LEU B CA 1
ATOM 860 C C . LEU B 1 18 ? 5.254 -13.789 -1.229 1 97.44 18 LEU B C 1
ATOM 862 O O . LEU B 1 18 ? 5.555 -13.344 -2.34 1 97.44 18 LEU B O 1
ATOM 866 N N . LYS B 1 19 ? 5.395 -15.016 -0.879 1 97.75 19 LYS B N 1
ATOM 867 C CA . LYS B 1 19 ? 5.918 -15.992 -1.83 1 97.75 19 LYS B CA 1
ATOM 868 C C . LYS B 1 19 ? 5.062 -16.047 -3.094 1 97.75 19 LYS B C 1
ATOM 870 O O . LYS B 1 19 ? 5.59 -16.031 -4.207 1 97.75 19 LYS B O 1
ATOM 875 N N . ILE B 1 20 ? 3.828 -16.078 -2.971 1 98.56 20 ILE B N 1
ATOM 876 C CA . ILE B 1 20 ? 2.906 -16.125 -4.102 1 98.56 20 ILE B CA 1
ATOM 877 C C . ILE B 1 20 ? 2.977 -14.82 -4.891 1 98.56 20 ILE B C 1
ATOM 879 O O . ILE B 1 20 ? 3.115 -14.836 -6.113 1 98.56 20 ILE B O 1
ATOM 883 N N . ALA B 1 21 ? 2.85 -13.719 -4.219 1 98.19 21 ALA B N 1
ATOM 884 C CA . ALA B 1 21 ? 2.795 -12.414 -4.871 1 98.19 21 ALA B CA 1
ATOM 885 C C . ALA B 1 21 ? 4.074 -12.133 -5.656 1 98.19 21 ALA B C 1
ATOM 887 O O . ALA B 1 21 ? 4.031 -11.531 -6.73 1 98.19 21 ALA B O 1
ATOM 888 N N . ARG B 1 22 ? 5.168 -12.602 -5.172 1 97.06 22 ARG B N 1
ATOM 889 C CA . ARG B 1 22 ? 6.469 -12.328 -5.777 1 97.06 22 ARG B CA 1
ATOM 890 C C . ARG B 1 22 ? 6.625 -13.078 -7.098 1 97.06 22 ARG B C 1
ATOM 892 O O . ARG B 1 22 ? 7.484 -12.734 -7.91 1 97.06 22 ARG B O 1
ATOM 899 N N . LYS B 1 23 ? 5.859 -14.047 -7.277 1 97.62 23 LYS B N 1
ATOM 900 C CA . LYS B 1 23 ? 5.859 -14.727 -8.57 1 97.62 23 LYS B CA 1
ATOM 901 C C . LYS B 1 23 ? 5.332 -13.82 -9.672 1 97.62 23 LYS B C 1
ATOM 903 O O . LYS B 1 23 ? 5.621 -14.031 -10.852 1 97.62 23 LYS B O 1
ATOM 908 N N . TYR B 1 24 ? 4.586 -12.836 -9.32 1 98 24 TYR B N 1
ATOM 909 C CA . TYR B 1 24 ? 3.836 -12.062 -10.305 1 98 24 TYR B CA 1
ATOM 910 C C . TYR B 1 24 ? 4.262 -10.602 -10.281 1 98 24 TYR B C 1
ATOM 912 O O . TYR B 1 24 ? 4.168 -9.906 -11.297 1 98 24 TYR B O 1
ATOM 920 N N . LEU B 1 25 ? 4.656 -10.133 -9.133 1 97.56 25 LEU B N 1
ATOM 921 C CA . LEU B 1 25 ? 4.906 -8.711 -8.922 1 97.56 25 LEU B CA 1
ATOM 922 C C . LEU B 1 25 ? 6.254 -8.492 -8.242 1 97.56 25 LEU B C 1
ATOM 924 O O . LEU B 1 25 ? 6.855 -9.438 -7.727 1 97.56 25 LEU B O 1
ATOM 928 N N . HIS B 1 26 ? 6.676 -7.281 -8.242 1 96.62 26 HIS B N 1
ATOM 929 C CA . HIS B 1 26 ? 7.941 -6.914 -7.617 1 96.62 26 HIS B CA 1
ATOM 930 C C . HIS B 1 26 ? 7.723 -6.328 -6.227 1 96.62 26 HIS B C 1
ATOM 932 O O . HIS B 1 26 ? 6.832 -5.5 -6.031 1 96.62 26 HIS B O 1
ATOM 938 N N . TRP B 1 27 ? 8.555 -6.805 -5.375 1 96.12 27 TRP B N 1
ATOM 939 C CA . TRP B 1 27 ? 8.516 -6.312 -4 1 96.12 27 TRP B CA 1
ATOM 940 C C . TRP B 1 27 ? 9.023 -4.879 -3.924 1 96.12 27 TRP B C 1
ATOM 942 O O . TRP B 1 27 ? 10.062 -4.547 -4.488 1 96.12 27 TRP B O 1
ATOM 952 N N . VAL B 1 28 ? 8.312 -3.971 -3.312 1 95 28 VAL B N 1
ATOM 953 C CA . VAL B 1 28 ? 8.656 -2.557 -3.188 1 95 28 VAL B CA 1
ATOM 954 C C . VAL B 1 28 ? 9 -2.236 -1.733 1 95 28 VAL B C 1
ATOM 956 O O . VAL 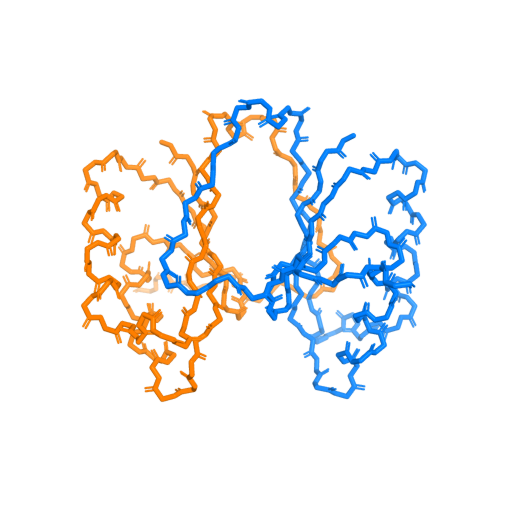B 1 28 ? 10.023 -1.602 -1.455 1 95 28 VAL B O 1
ATOM 959 N N . GLN B 1 29 ? 8.125 -2.598 -0.778 1 95.75 29 GLN B N 1
ATOM 960 C CA . GLN B 1 29 ? 8.312 -2.471 0.664 1 95.75 29 GLN B CA 1
ATOM 961 C C . GLN B 1 29 ? 7.414 -3.449 1.419 1 95.75 29 GLN B C 1
ATOM 963 O O . GLN B 1 29 ? 6.645 -4.191 0.807 1 95.75 29 GLN B O 1
ATOM 968 N N . ASN B 1 30 ? 7.578 -3.547 2.693 1 93 30 ASN B N 1
ATOM 969 C CA . ASN B 1 30 ? 6.777 -4.508 3.447 1 93 30 ASN B CA 1
ATOM 970 C C . ASN B 1 30 ? 5.289 -4.367 3.133 1 93 30 ASN B C 1
ATOM 972 O O . ASN B 1 30 ? 4.727 -3.279 3.258 1 93 30 ASN B O 1
ATOM 976 N N . SER B 1 31 ? 4.703 -5.395 2.582 1 95.56 31 SER B N 1
ATOM 977 C CA . SER B 1 31 ? 3.281 -5.586 2.307 1 95.56 31 SER B CA 1
ATOM 978 C C . SER B 1 31 ? 2.865 -4.863 1.029 1 95.56 31 SER B C 1
ATOM 980 O O . SER B 1 31 ? 1.682 -4.586 0.824 1 95.56 31 SER B O 1
ATOM 982 N N . VAL B 1 32 ? 3.811 -4.445 0.262 1 97.69 32 VAL B N 1
ATOM 983 C CA . VAL B 1 32 ? 3.488 -3.744 -0.977 1 97.69 32 VAL B CA 1
ATOM 984 C C . VAL B 1 32 ? 4.27 -4.355 -2.137 1 97.69 32 VAL B C 1
ATOM 986 O O . VAL B 1 32 ? 5.496 -4.48 -2.07 1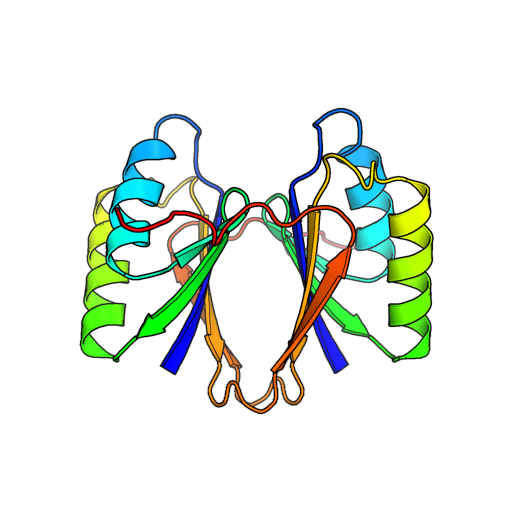 97.69 32 VAL B O 1
ATOM 989 N N . LEU B 1 33 ? 3.605 -4.715 -3.221 1 97.94 33 LEU B N 1
ATOM 990 C CA . LEU B 1 33 ? 4.199 -5.164 -4.473 1 97.94 33 LEU B CA 1
ATOM 991 C C . LEU B 1 33 ? 3.574 -4.441 -5.664 1 97.94 33 LEU B C 1
ATOM 993 O O . LEU B 1 33 ? 2.455 -3.934 -5.566 1 97.94 33 LEU B O 1
ATOM 997 N N . GLU B 1 34 ? 4.312 -4.387 -6.719 1 97 34 GLU B N 1
ATOM 998 C CA . GLU B 1 34 ? 3.746 -3.742 -7.902 1 97 34 GLU B CA 1
ATOM 999 C C . GLU B 1 34 ? 4.359 -4.305 -9.18 1 97 34 GLU B C 1
ATOM 1001 O O . GLU B 1 34 ? 5.441 -4.891 -9.156 1 97 34 GLU B O 1
ATOM 1006 N N . GLY B 1 35 ? 3.57 -4.223 -10.242 1 95.31 35 GLY B N 1
ATOM 1007 C CA . GLY B 1 35 ? 4.102 -4.664 -11.523 1 95.31 35 GLY B CA 1
ATOM 1008 C C . GLY B 1 35 ? 3.049 -4.723 -12.617 1 95.31 35 GLY B C 1
ATOM 1009 O O . GLY B 1 35 ? 1.892 -4.359 -12.391 1 95.31 35 GLY B O 1
ATOM 1010 N N . GLU B 1 36 ? 3.516 -5.074 -13.781 1 95.25 36 GLU B N 1
ATOM 1011 C CA . GLU B 1 36 ? 2.645 -5.242 -14.938 1 95.25 36 GLU B CA 1
ATOM 1012 C C . GLU B 1 36 ? 2.143 -6.68 -15.047 1 95.25 36 GLU B C 1
ATOM 1014 O O . GLU B 1 36 ? 2.92 -7.629 -14.906 1 95.25 36 GLU B O 1
ATOM 1019 N N . LEU B 1 37 ? 0.863 -6.789 -15.258 1 96.12 37 LEU B N 1
ATOM 1020 C CA . LEU B 1 37 ? 0.239 -8.094 -15.422 1 96.12 37 LEU B CA 1
ATOM 1021 C C . LEU B 1 37 ? -0.731 -8.086 -16.594 1 96.12 37 LEU B C 1
ATOM 1023 O O . LEU B 1 37 ? -1.281 -7.043 -16.953 1 96.12 37 LEU B O 1
ATOM 1027 N N . THR B 1 38 ? -0.925 -9.258 -17.156 1 96.31 38 THR B N 1
ATOM 1028 C CA . THR B 1 38 ? -2.068 -9.461 -18.047 1 96.31 38 THR B CA 1
ATOM 1029 C C . THR B 1 38 ? -3.322 -9.789 -17.234 1 96.31 38 THR B C 1
ATOM 1031 O O . THR B 1 38 ? -3.238 -10.078 -16.031 1 96.31 38 THR B O 1
ATOM 1034 N N . GLU B 1 39 ? -4.473 -9.727 -17.891 1 95.5 39 GLU B N 1
ATOM 1035 C CA . GLU B 1 39 ? -5.711 -10.109 -17.234 1 95.5 39 GLU B CA 1
ATOM 1036 C C . GLU B 1 39 ? -5.648 -11.555 -16.734 1 95.5 39 GLU B C 1
ATOM 1038 O O . GLU B 1 39 ? -6.109 -11.859 -15.633 1 95.5 39 GLU B O 1
ATOM 1043 N N . ALA B 1 40 ? -5.078 -12.391 -17.5 1 97.44 40 ALA B N 1
ATOM 1044 C CA . ALA B 1 40 ? -4.984 -13.805 -17.156 1 97.44 40 ALA B CA 1
ATOM 1045 C C . ALA B 1 40 ? -4.113 -14.023 -15.93 1 97.44 40 ALA B C 1
ATOM 1047 O O . ALA B 1 40 ? -4.504 -14.734 -15 1 97.44 40 ALA B O 1
ATOM 1048 N N . THR B 1 41 ? -2.973 -13.398 -15.867 1 97.69 41 THR B N 1
ATOM 1049 C CA . THR B 1 41 ? -2.066 -13.578 -14.742 1 97.69 41 THR B CA 1
ATOM 1050 C C . THR B 1 41 ? -2.621 -12.906 -13.492 1 97.69 41 THR B C 1
ATOM 1052 O O . THR B 1 41 ? -2.396 -13.375 -12.375 1 97.69 41 THR B O 1
ATOM 1055 N N . PHE B 1 42 ? -3.346 -11.875 -13.719 1 97.75 42 PHE B N 1
ATOM 1056 C CA . PHE B 1 42 ? -3.992 -11.203 -12.594 1 97.75 42 PHE B CA 1
ATOM 1057 C C . PHE B 1 42 ? -5.031 -12.109 -11.945 1 97.75 42 PHE B C 1
ATOM 1059 O O . PHE B 1 42 ? -5.086 -12.219 -10.719 1 97.75 42 PHE B O 1
ATOM 1066 N N . ARG B 1 43 ? -5.758 -12.758 -12.773 1 97.75 43 ARG B N 1
ATOM 1067 C CA . ARG B 1 43 ? -6.754 -13.703 -12.266 1 97.75 43 ARG B CA 1
ATOM 1068 C C . ARG B 1 43 ? -6.09 -14.852 -11.516 1 97.75 43 ARG B C 1
ATOM 1070 O O . ARG B 1 43 ? -6.578 -15.273 -10.461 1 97.75 43 ARG B O 1
ATOM 1077 N N . LYS B 1 44 ? -5.062 -15.312 -12 1 98.44 44 LYS B N 1
ATOM 1078 C CA . LYS B 1 44 ? -4.324 -16.406 -11.359 1 98.44 44 LYS B CA 1
ATOM 1079 C C . LYS B 1 44 ? -3.781 -15.969 -10 1 98.44 44 LYS B C 1
ATOM 1081 O O . LYS B 1 44 ? -3.893 -16.703 -9.016 1 98.44 44 LYS B O 1
ATOM 1086 N N . LEU B 1 45 ? -3.184 -14.812 -9.984 1 98.62 45 LEU B N 1
ATOM 1087 C CA . LEU B 1 45 ? -2.68 -14.25 -8.734 1 98.62 45 LEU B CA 1
ATOM 1088 C C . LEU B 1 45 ? -3.785 -14.18 -7.688 1 98.62 45 LEU B C 1
ATOM 1090 O O . LEU B 1 45 ? -3.613 -14.656 -6.562 1 98.62 45 LEU B O 1
ATOM 1094 N N . LYS B 1 46 ? -4.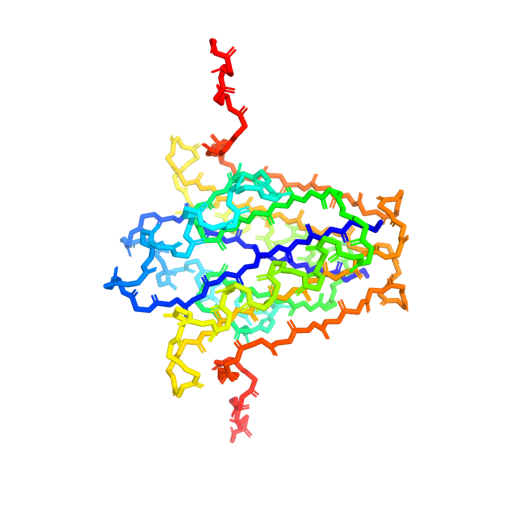895 -13.609 -8.07 1 98.31 46 LYS B N 1
ATOM 1095 C CA . LYS B 1 46 ? -6.02 -13.484 -7.145 1 98.31 46 LYS B CA 1
ATOM 1096 C C . LYS B 1 46 ? -6.473 -14.852 -6.641 1 98.31 46 LYS B C 1
ATOM 1098 O O . LYS B 1 46 ? -6.762 -15.016 -5.453 1 98.31 46 LYS B O 1
ATOM 1103 N N . HIS B 1 47 ? -6.52 -15.766 -7.559 1 98.38 47 HIS B N 1
ATOM 1104 C CA . HIS B 1 47 ? -6.941 -17.125 -7.219 1 98.38 47 HIS B CA 1
ATOM 1105 C C . HIS B 1 47 ? -5.984 -17.766 -6.219 1 98.38 47 HIS B C 1
ATOM 1107 O O . HIS B 1 47 ? -6.414 -18.312 -5.203 1 98.38 47 HIS B O 1
ATOM 1113 N N . GLU B 1 48 ? -4.785 -17.672 -6.477 1 98.62 48 GLU B N 1
ATOM 1114 C CA . GLU B 1 48 ? -3.781 -18.266 -5.602 1 98.62 48 GLU B CA 1
ATOM 1115 C C . GLU B 1 48 ? -3.795 -17.625 -4.219 1 98.62 48 GLU B C 1
ATOM 1117 O O . GLU B 1 48 ? -3.742 -18.312 -3.201 1 98.62 48 GLU B O 1
ATOM 1122 N N . LEU B 1 49 ? -3.854 -16.312 -4.16 1 98.69 49 LEU B N 1
ATOM 1123 C CA . LEU B 1 49 ? -3.914 -15.617 -2.879 1 98.69 49 LEU B CA 1
ATOM 1124 C C . LEU B 1 49 ? -5.18 -15.992 -2.115 1 98.69 49 LEU B C 1
ATOM 1126 O O . LEU B 1 49 ? -5.148 -16.141 -0.891 1 98.69 49 LEU B O 1
ATOM 1130 N N . GLY B 1 50 ? -6.234 -16.141 -2.836 1 98.06 50 GLY B N 1
ATOM 1131 C CA . GLY B 1 50 ? -7.504 -16.5 -2.234 1 98.06 50 GLY B CA 1
ATOM 1132 C C . GLY B 1 50 ? -7.461 -17.844 -1.521 1 98.06 50 GLY B C 1
ATOM 1133 O O . GLY B 1 50 ? -8.25 -18.094 -0.603 1 98.06 50 GLY B O 1
ATOM 1134 N N . GLN B 1 51 ? -6.578 -18.672 -1.899 1 97.88 51 GLN B N 1
ATOM 1135 C CA . GLN B 1 51 ? -6.465 -20.016 -1.331 1 97.88 51 GLN B CA 1
ATOM 1136 C C . GLN B 1 51 ? -5.688 -19.984 -0.016 1 97.88 51 GLN B C 1
ATOM 1138 O O . GLN B 1 51 ? -5.758 -20.938 0.77 1 97.88 51 GLN B O 1
ATOM 1143 N N . VAL B 1 52 ? -5.004 -18.922 0.236 1 98.12 52 VAL B N 1
ATOM 1144 C CA . VAL B 1 52 ? -4.078 -18.984 1.363 1 98.12 52 VAL B CA 1
ATOM 1145 C C . VAL B 1 52 ? -4.488 -17.969 2.426 1 98.12 52 VAL B C 1
ATOM 1147 O O . VAL B 1 52 ? -4.125 -18.109 3.598 1 98.12 52 VAL B O 1
ATOM 1150 N N . ILE B 1 53 ? -5.227 -16.922 2.059 1 98.25 53 ILE B N 1
ATOM 1151 C CA . ILE B 1 53 ? -5.586 -15.906 3.041 1 98.25 53 ILE B CA 1
ATOM 1152 C C . ILE B 1 53 ? -6.816 -16.359 3.826 1 98.25 53 ILE B C 1
ATOM 1154 O O . ILE B 1 53 ? -7.574 -17.219 3.365 1 98.25 53 ILE B O 1
ATOM 1158 N N . ASP B 1 54 ? -6.996 -1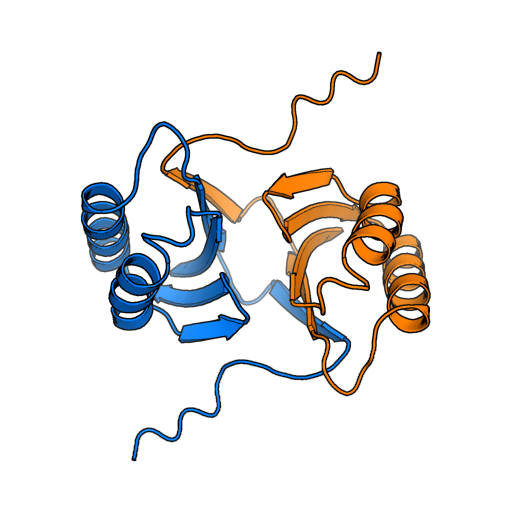5.859 5.035 1 98.31 54 ASP B N 1
ATOM 1159 C CA . ASP B 1 54 ? -8.25 -15.961 5.781 1 98.31 54 ASP B CA 1
ATOM 1160 C C . ASP B 1 54 ? -9.195 -14.82 5.43 1 98.31 54 ASP B C 1
ATOM 1162 O O . ASP B 1 54 ? -9 -13.688 5.875 1 98.31 54 ASP B O 1
ATOM 1166 N N . VAL B 1 55 ? -10.227 -15.117 4.711 1 95.94 55 VAL B N 1
ATOM 1167 C CA . VAL B 1 55 ? -11.109 -14.109 4.137 1 95.94 55 VAL B CA 1
ATOM 1168 C C . VAL B 1 55 ? -11.859 -13.383 5.25 1 95.94 55 VAL B C 1
ATOM 1170 O O . VAL B 1 55 ? -12.445 -12.32 5.023 1 95.94 55 VAL B O 1
ATOM 1173 N N . LYS B 1 56 ? -11.805 -13.891 6.457 1 96.38 56 LYS B N 1
ATOM 1174 C CA . LYS B 1 56 ? -12.539 -13.297 7.57 1 96.38 56 LYS B CA 1
ATOM 1175 C C . LYS B 1 56 ? -11.68 -12.289 8.32 1 96.38 56 LYS B C 1
ATOM 1177 O O . LYS B 1 56 ? -12.188 -11.5 9.125 1 96.38 56 LYS B O 1
ATOM 1182 N N . GLU B 1 57 ? -10.414 -12.328 8.086 1 97.06 57 GLU B N 1
ATOM 1183 C CA . GLU B 1 57 ? -9.578 -11.445 8.883 1 97.06 57 GLU B CA 1
ATOM 1184 C C . GLU B 1 57 ? -8.555 -10.719 8.008 1 97.06 57 GLU B C 1
ATOM 1186 O O . GLU B 1 57 ? -8.133 -9.609 8.336 1 97.06 57 GLU B O 1
ATOM 1191 N N . ASP B 1 58 ? -8.117 -11.352 6.957 1 98.25 58 ASP B N 1
ATOM 1192 C CA . ASP B 1 58 ? -7.059 -10.82 6.105 1 98.25 58 ASP B CA 1
ATOM 1193 C C . ASP B 1 58 ? -7.633 -9.898 5.027 1 98.25 58 ASP B C 1
ATOM 1195 O O . ASP B 1 58 ? -8.797 -10.039 4.641 1 98.25 58 ASP B O 1
ATOM 1199 N N . SER B 1 59 ? -6.828 -8.961 4.578 1 98 59 SER B N 1
ATOM 1200 C CA . SER B 1 59 ? -7.223 -8.023 3.531 1 98 59 SER B CA 1
ATOM 1201 C C . SER B 1 59 ? -6.125 -7.875 2.48 1 98 59 SER B C 1
ATOM 1203 O O . SER B 1 59 ? -4.965 -7.629 2.816 1 98 59 SER B O 1
ATOM 1205 N N . VAL B 1 60 ? -6.453 -8.133 1.258 1 98.56 60 VAL B N 1
ATOM 1206 C CA . VAL B 1 60 ? -5.586 -7.883 0.111 1 98.56 60 VAL B CA 1
ATOM 1207 C C . VAL B 1 60 ? -6.277 -6.93 -0.862 1 98.56 60 VAL B C 1
ATOM 1209 O O . VAL B 1 60 ? -7.355 -7.238 -1.38 1 98.56 60 VAL B O 1
ATOM 1212 N N . LEU B 1 61 ? -5.617 -5.82 -1.099 1 97.88 61 LEU B N 1
ATOM 1213 C CA . LEU B 1 61 ? -6.191 -4.781 -1.946 1 97.88 61 LEU B CA 1
ATOM 1214 C C . LEU B 1 61 ? -5.348 -4.578 -3.201 1 97.88 61 LEU B C 1
ATOM 1216 O O . LEU B 1 61 ? -4.117 -4.523 -3.129 1 97.88 61 LEU B O 1
ATOM 1220 N N . PHE B 1 62 ? -6.043 -4.535 -4.359 1 97.94 62 PHE B N 1
ATOM 1221 C CA . PHE B 1 62 ? -5.406 -4.297 -5.652 1 97.94 62 PHE B CA 1
ATOM 1222 C C . PHE B 1 62 ? -5.836 -2.955 -6.23 1 97.94 62 PHE B C 1
ATOM 1224 O O . PHE B 1 62 ? -7.031 -2.678 -6.344 1 97.94 62 PHE B O 1
ATOM 1231 N N . TYR B 1 63 ? -4.883 -2.137 -6.512 1 96.06 63 TYR B N 1
ATOM 1232 C CA . TYR B 1 63 ? -5.109 -0.979 -7.367 1 96.06 63 TYR B CA 1
ATOM 1233 C C . TYR B 1 63 ? -4.707 -1.28 -8.805 1 96.06 63 TYR B C 1
ATOM 1235 O O . TYR B 1 63 ? -3.537 -1.545 -9.094 1 96.06 63 TYR B O 1
ATOM 1243 N N . VAL B 1 64 ? -5.652 -1.312 -9.648 1 94.94 64 VAL B N 1
ATOM 1244 C CA . VAL B 1 64 ? -5.395 -1.545 -11.07 1 94.94 64 VAL B CA 1
ATOM 1245 C C . VAL B 1 64 ? -5.391 -0.214 -11.82 1 94.94 64 VAL B C 1
ATOM 1247 O O . VAL B 1 64 ? -6.438 0.417 -11.984 1 94.94 64 VAL B O 1
ATOM 1250 N N . LEU B 1 65 ? -4.195 0.109 -12.25 1 89.38 65 LEU B N 1
ATOM 1251 C CA . LEU B 1 65 ? -4.016 1.403 -12.898 1 89.38 65 LEU B CA 1
ATOM 1252 C C . LEU B 1 65 ? -4.191 1.285 -14.406 1 89.38 65 LEU B C 1
ATOM 1254 O O . LEU B 1 65 ? -3.656 0.366 -15.031 1 89.38 65 LEU B O 1
ATOM 1258 N N . GLY B 1 66 ? -5.145 1.958 -15.016 1 76 66 GLY B N 1
ATOM 1259 C CA . GLY B 1 66 ? -5.371 1.91 -16.453 1 76 66 GLY B CA 1
ATOM 1260 C C . GLY B 1 66 ? -4.16 2.33 -17.266 1 76 66 GLY B C 1
ATOM 1261 O O . GLY B 1 66 ? -3.891 1.766 -18.328 1 76 66 GLY B O 1
ATOM 1262 N N . ASN B 1 67 ? -3.617 3.482 -16.938 1 72.19 67 ASN B N 1
ATOM 1263 C CA . ASN B 1 67 ? -2.406 3.971 -17.578 1 72.19 67 ASN B CA 1
ATOM 1264 C C . ASN B 1 67 ? -1.384 4.465 -16.562 1 72.19 67 ASN B C 1
ATOM 1266 O O . ASN B 1 67 ? -1.651 5.406 -15.812 1 72.19 67 ASN B O 1
ATOM 1270 N N . GLN B 1 68 ? -0.33 3.719 -16.562 1 68.56 68 GLN B N 1
ATOM 1271 C CA . GLN B 1 68 ? 0.737 4.059 -15.625 1 68.56 68 GLN B CA 1
ATOM 1272 C C . GLN B 1 68 ? 1.356 5.41 -15.961 1 68.56 68 GLN B C 1
ATOM 1274 O O . GLN B 1 68 ? 1.973 6.051 -15.109 1 68.56 68 GLN B O 1
ATOM 1279 N N . ARG B 1 69 ? 1.029 5.785 -17.172 1 70.62 69 ARG B N 1
ATOM 1280 C CA . ARG B 1 69 ? 1.682 7 -17.656 1 70.62 69 ARG B CA 1
ATOM 1281 C C . ARG B 1 69 ? 1.249 8.211 -16.844 1 70.62 69 ARG B C 1
ATOM 1283 O O . ARG B 1 69 ? 1.991 9.188 -16.734 1 70.62 69 ARG B O 1
ATOM 1290 N N . TYR B 1 70 ? 0.15 8.016 -16.172 1 73.31 70 TYR B N 1
ATOM 1291 C CA . TYR B 1 70 ? -0.348 9.203 -15.477 1 73.31 70 TYR B CA 1
ATOM 1292 C C . TYR B 1 70 ? -0.154 9.078 -13.969 1 73.31 70 TYR B C 1
ATOM 1294 O O . TYR B 1 70 ? -0.733 9.844 -13.195 1 73.31 70 TYR B O 1
ATOM 1302 N N . THR B 1 71 ? 0.671 8.102 -13.617 1 86.56 71 THR B N 1
ATOM 1303 C CA . THR B 1 71 ? 0.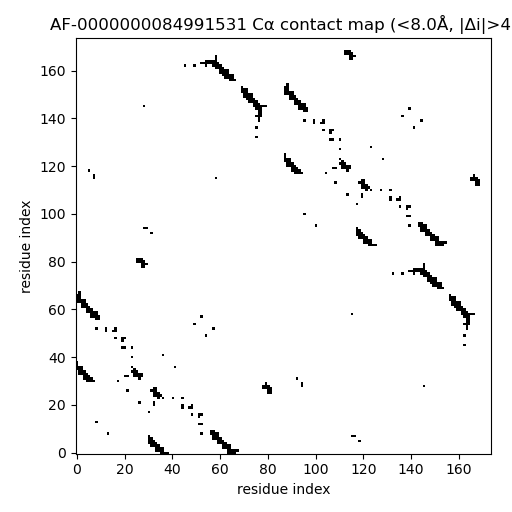949 7.91 -12.195 1 86.56 71 THR B CA 1
ATOM 1304 C C . THR B 1 71 ? 2.395 8.273 -11.875 1 86.56 71 THR B C 1
ATOM 1306 O O . THR B 1 71 ? 3.316 7.871 -12.594 1 86.56 71 THR B O 1
ATOM 1309 N N . THR B 1 72 ? 2.553 9.141 -10.883 1 91.25 72 THR B N 1
ATOM 1310 C CA . THR B 1 72 ? 3.891 9.461 -10.398 1 91.25 72 THR B CA 1
ATOM 1311 C C . THR B 1 72 ? 4.113 8.891 -9 1 91.25 72 THR B C 1
ATOM 1313 O O . THR B 1 72 ? 3.162 8.727 -8.234 1 91.25 72 THR B O 1
ATOM 1316 N N . ARG B 1 73 ? 5.438 8.617 -8.742 1 94 73 ARG B N 1
ATOM 1317 C CA . ARG B 1 73 ? 5.828 8.102 -7.434 1 94 73 ARG B CA 1
ATOM 1318 C C . ARG B 1 73 ? 6.75 9.078 -6.715 1 94 73 ARG B C 1
ATOM 1320 O O . ARG B 1 73 ? 7.656 9.648 -7.324 1 94 73 ARG B O 1
ATOM 1327 N N . GLU B 1 74 ? 6.465 9.219 -5.445 1 96.12 74 GLU B N 1
ATOM 1328 C CA . GLU B 1 74 ? 7.355 9.992 -4.59 1 96.12 74 GLU B CA 1
ATOM 1329 C C . GLU B 1 74 ? 7.75 9.211 -3.342 1 96.12 74 GLU B C 1
ATOM 1331 O O . GLU B 1 74 ? 6.898 8.602 -2.689 1 96.12 74 GLU B O 1
ATOM 1336 N N . LEU B 1 75 ? 9.055 9.242 -3.039 1 96.75 75 LEU B N 1
ATOM 1337 C CA . LEU B 1 75 ? 9.562 8.461 -1.917 1 96.75 75 LEU B CA 1
ATOM 1338 C C . LEU B 1 75 ? 10.18 9.375 -0.859 1 96.75 75 LEU B C 1
ATOM 1340 O O . LEU B 1 75 ? 10.938 10.289 -1.186 1 96.75 75 LEU B O 1
ATOM 1344 N N . LEU B 1 76 ? 9.758 9.172 0.346 1 97.31 76 LEU B N 1
ATOM 1345 C CA . LEU B 1 76 ? 10.445 9.719 1.512 1 97.31 76 LEU B CA 1
ATOM 1346 C C . LEU B 1 76 ? 11.172 8.617 2.277 1 97.31 76 LEU B C 1
ATOM 1348 O O . LEU B 1 76 ? 10.57 7.59 2.609 1 97.31 76 LEU B O 1
ATOM 1352 N N . GLY B 1 77 ? 12.477 8.805 2.484 1 97.06 77 GLY B N 1
ATOM 1353 C CA . GLY B 1 77 ? 13.234 7.809 3.227 1 97.06 77 GLY B CA 1
ATOM 1354 C C . GLY B 1 77 ? 13.945 6.812 2.332 1 97.06 77 GLY B C 1
ATOM 1355 O O . GLY B 1 77 ? 14.492 7.188 1.293 1 97.06 77 GLY B O 1
ATOM 1356 N N . VAL B 1 78 ? 14.016 5.578 2.766 1 95.75 78 VAL B N 1
ATOM 1357 C CA . VAL B 1 78 ? 14.859 4.609 2.078 1 95.75 78 VAL B CA 1
ATOM 1358 C C . VAL B 1 78 ? 14.016 3.775 1.117 1 95.75 78 VAL B C 1
ATOM 1360 O O . VAL B 1 78 ? 12.828 3.545 1.363 1 95.75 78 VAL B O 1
ATOM 1363 N N . LYS B 1 79 ? 14.656 3.303 0.024 1 93.81 79 LYS B N 1
ATOM 1364 C CA . LYS B 1 79 ? 14.07 2.297 -0.857 1 93.81 79 LYS B CA 1
ATOM 1365 C C . LYS B 1 79 ? 14.234 0.895 -0.276 1 93.81 79 LYS B C 1
ATOM 1367 O O . LYS B 1 79 ? 15.352 0.458 0.001 1 93.81 79 LYS B O 1
ATOM 1372 N N . LYS B 1 80 ? 13.141 0.217 -0.123 1 90.62 80 LYS B N 1
ATOM 1373 C CA . LYS B 1 80 ? 13.203 -1.087 0.531 1 90.62 80 LYS B CA 1
ATOM 1374 C C . LYS B 1 80 ? 13.336 -2.211 -0.493 1 90.62 80 LYS B C 1
ATOM 1376 O O . LYS B 1 80 ? 14.07 -3.178 -0.27 1 90.62 80 LYS B O 1
ATOM 1381 N N . GLY B 1 81 ? 12.469 -2.1 -1.468 1 81.5 81 GLY B N 1
ATOM 1382 C CA . GLY B 1 81 ? 12.461 -3.143 -2.48 1 81.5 81 GLY B CA 1
ATOM 1383 C C . GLY B 1 81 ? 13.273 -2.793 -3.711 1 81.5 81 GLY B C 1
ATOM 1384 O O . GLY B 1 81 ? 13.711 -1.648 -3.869 1 81.5 81 GLY B O 1
ATOM 1385 N N . GLY B 1 82 ? 13.445 -3.768 -4.785 1 66.75 82 GLY B N 1
ATOM 1386 C CA . GLY B 1 82 ? 14.055 -3.562 -6.09 1 66.75 82 GLY B CA 1
ATOM 1387 C C . GLY B 1 82 ? 15.391 -4.262 -6.242 1 66.75 82 GLY B C 1
ATOM 1388 O O . GLY B 1 82 ? 15.75 -4.707 -7.336 1 66.75 82 GLY B O 1
ATOM 1389 N N . GLU B 1 83 ? 16.484 -3.977 -5.215 1 52.44 83 GLU B N 1
ATOM 1390 C CA . GLU B 1 83 ? 17.844 -4.426 -5.535 1 52.44 83 GLU B CA 1
ATOM 1391 C C . GLU B 1 83 ? 17.891 -5.941 -5.699 1 52.44 83 GLU B C 1
ATOM 1393 O O . GLU B 1 83 ? 18.969 -6.531 -5.734 1 52.44 83 GLU B O 1
ATOM 1398 N N . GLU B 1 84 ? 16.922 -6.59 -5.551 1 44.66 84 GLU B N 1
ATOM 1399 C CA . GLU B 1 84 ? 17.344 -7.98 -5.66 1 44.66 84 GLU B CA 1
ATOM 1400 C C . GLU B 1 84 ? 17.969 -8.266 -7.027 1 44.66 84 GLU B C 1
ATOM 1402 O O . GLU B 1 84 ? 17.328 -8.016 -8.062 1 44.66 84 GLU B O 1
ATOM 1407 N N . TRP B 1 85 ? 19.266 -8.047 -7.09 1 41.53 85 TRP B N 1
ATOM 1408 C CA . TRP B 1 85 ? 20.125 -8.594 -8.133 1 41.53 85 TRP B CA 1
ATOM 1409 C C . TRP B 1 85 ? 19.703 -10.016 -8.492 1 41.53 85 TRP B C 1
ATOM 1411 O O . TRP B 1 85 ? 19.578 -10.875 -7.613 1 41.53 85 TRP B O 1
ATOM 1421 N N . ILE B 1 86 ? 18.688 -10.242 -9.305 1 37.69 86 ILE B N 1
ATOM 1422 C CA . ILE B 1 86 ? 18.75 -11.578 -9.883 1 37.69 86 ILE B CA 1
ATOM 1423 C C . ILE B 1 86 ? 20.203 -11.938 -10.203 1 37.69 86 ILE B C 1
ATOM 1425 O O . ILE B 1 86 ? 20.828 -11.305 -11.055 1 37.69 86 ILE B O 1
ATOM 1429 N N . TRP B 1 87 ? 21 -12.391 -9.281 1 33.94 87 TRP B N 1
ATOM 1430 C CA . TRP B 1 87 ? 22.125 -13.219 -9.703 1 33.94 87 TRP B CA 1
ATOM 1431 C C . TRP B 1 87 ? 21.641 -14.469 -10.422 1 33.94 87 TRP B C 1
ATOM 1433 O O . TRP B 1 87 ? 20.625 -15.047 -10.047 1 33.94 87 TRP B O 1
#

Nearest PDB structures (foldseek):
  5g4d-assembly1_A-2  TM=9.690E-01  e=2.478E-08  Thermococcus onnurineus
  2i0x-assembly1_A  TM=9.145E-01  e=2.478E-08  Pyrococcus furiosus
  5h1p-assembly1_A  TM=8.827E-01  e=9.779E-07  Xanthomonas albilineans GPE PC73
  1zpw-assembly1_X  TM=9.047E-01  e=1.442E-05  Thermus thermophilus
  8d3q-assembly1_F  TM=8.137E-01  e=3.187E-06  Halalkalibacterium halodurans C-125

Sequence (174 aa):
MYVILVYDVNVARVAKVLKIARKYLHWVQNSVLEGELTEATFRKLKHELGQVIDVKEDSVLFYVLGNQRYTTRELLGVKKGGEEWIWMYVILVYDVNVARVAKVLKIARKYLHWVQNSVLEGELTEATFRKLKHELGQVIDVKEDSVLFYVLGNQRYTTRELLGVKKGGEEWIW

Foldseek 3Di:
DKKKKAKDADPVQQVVLCVLVVVAFWDWDRRITIDDDDPVVVVVSVVSNVVRGDPVPMDMDMDDDPDCVPDDDDDDDDTDTDPPPPD/DKKKKAKDADPVQQVVLCVLVVVAFWDWDRRITIDDDDPVVVVVSVVSNVVRGDPVPMDMDMDDDPDCVPDDDDDDDDTDTDPPPPD

InterPro domains:
  IPR019199 Virulence-associated protein D / CRISPR associated protein Cas2 [PF09827] (1-71)
  IPR021127 CRISPR-associated endonuclease Cas2 [MF_01471] (1-78)
  IPR021127 CRISPR-associated endonuclease Cas2 [PTHR34405] (1-81)
  IPR021127 CRISPR-associated endonuclease Cas2 [TIGR01573] (1-80)
  IPR021127 CRISPR-associated endonuclease Cas2 [cd09725] (3-80)

Solvent-accessible surface area (backbone atoms only — not comparable to full-atom values): 9550 Å² total; per-residue (Å²): 81,37,36,40,40,39,47,44,59,57,76,91,44,43,65,61,50,49,59,57,47,52,74,64,28,42,56,44,43,84,51,31,29,36,39,67,40,52,74,68,55,47,51,50,50,53,51,56,49,62,73,67,56,50,57,85,71,17,25,36,41,34,42,38,35,67,57,62,85,46,46,47,76,47,77,47,51,40,84,72,37,68,76,73,68,83,120,82,37,36,41,39,38,48,42,60,58,77,91,44,42,66,60,51,50,57,58,47,52,76,66,28,42,56,43,42,82,53,32,30,37,39,70,41,52,76,67,57,46,52,48,51,52,51,56,49,60,72,66,54,51,57,84,72,16,25,36,40,34,41,38,33,66,55,62,85,47,48,47,78,47,77,45,51,39,84,73,37,68,74,72,66,83,121